Protein AF-A0A1F6URG5-F1 (afdb_monomer_lite)

Organism: NCBI:txid1801732

Sequence (74 aa):
MSIEKGPTPEQSNEDLKSQDGVVSFMRSSKSEKEWNANCDKVKAANQGYRDFWFQAVIMSGVAAEAQKNWSEQK

pLDDT: mean 82.8, std 18.43, range [43.72, 96.5]

Radius of gyration: 13.13 Å; chains: 1; bounding box: 28×37×31 Å

Foldseek 3Di:
DDPPDDDDPPLDLVLLVDLNSLLVQLLPAQDPVSNVVSVVSSCVSVVGHDPCCCVSCPVVCSNVNNVVNNVVVD

Structure (mmCIF, N/CA/C/O backbone):
data_AF-A0A1F6URG5-F1
#
_entry.id   AF-A0A1F6URG5-F1
#
loop_
_atom_site.group_PDB
_atom_site.id
_atom_site.type_symbol
_atom_site.label_atom_id
_atom_site.label_alt_id
_atom_site.label_comp_id
_atom_site.label_asym_id
_atom_site.label_entity_id
_atom_site.label_seq_id
_atom_site.pdbx_PDB_ins_code
_atom_site.Cartn_x
_atom_site.Cartn_y
_atom_site.Cartn_z
_atom_site.occupancy
_atom_site.B_iso_or_equiv
_atom_site.auth_seq_id
_atom_site.auth_comp_id
_atom_site.auth_asym_id
_atom_site.auth_atom_id
_atom_site.pdbx_PDB_model_num
ATOM 1 N N . MET A 1 1 ? 2.012 -29.040 21.707 1.00 43.72 1 MET A N 1
ATOM 2 C CA . MET A 1 1 ? 2.417 -29.219 20.295 1.00 43.72 1 MET A CA 1
ATOM 3 C C . MET A 1 1 ? 1.389 -28.440 19.485 1.00 43.72 1 MET A C 1
ATOM 5 O O . MET A 1 1 ? 0.228 -28.774 19.613 1.00 43.72 1 MET A O 1
ATOM 9 N N . SER A 1 2 ? 1.637 -27.325 18.810 1.00 49.47 2 SER A N 1
ATOM 10 C CA . SER A 1 2 ? 2.864 -26.652 18.403 1.00 49.47 2 SER A CA 1
ATOM 11 C C . SER A 1 2 ? 2.593 -25.146 18.434 1.00 49.47 2 SER A C 1
ATOM 13 O O . SER A 1 2 ? 1.559 -24.680 17.969 1.00 49.47 2 SER A O 1
ATOM 15 N N . ILE A 1 3 ? 3.510 -24.401 19.038 1.00 49.09 3 ILE A N 1
ATOM 16 C CA . ILE A 1 3 ? 3.571 -22.942 18.967 1.00 49.09 3 ILE A CA 1
ATOM 17 C C . ILE A 1 3 ? 4.241 -22.585 17.641 1.00 49.09 3 ILE A C 1
ATOM 19 O O . ILE A 1 3 ? 5.459 -22.433 17.587 1.00 49.09 3 ILE A O 1
ATOM 23 N N . GLU A 1 4 ? 3.471 -22.481 16.563 1.00 46.16 4 GLU 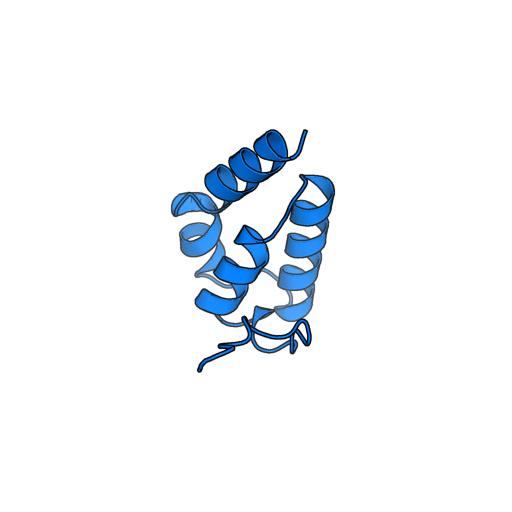A N 1
ATOM 24 C CA . GLU A 1 4 ? 3.973 -21.839 15.349 1.00 46.16 4 GLU A CA 1
ATOM 25 C C . GLU A 1 4 ? 3.864 -20.333 15.549 1.00 46.16 4 GLU A C 1
ATOM 27 O O . GLU A 1 4 ? 2.834 -19.696 15.334 1.00 46.16 4 GLU A O 1
ATOM 32 N N . LYS A 1 5 ? 4.949 -19.793 16.105 1.00 46.28 5 LYS A N 1
ATOM 33 C CA . LYS A 1 5 ? 5.200 -18.366 16.227 1.00 46.28 5 LYS A CA 1
ATOM 34 C C . LYS A 1 5 ? 4.971 -17.731 14.855 1.00 46.28 5 LYS A C 1
ATOM 36 O O . LYS A 1 5 ? 5.707 -18.019 13.915 1.00 46.28 5 LYS A O 1
ATOM 41 N N . GLY A 1 6 ? 3.958 -16.869 14.762 1.00 46.06 6 GLY A N 1
ATOM 42 C CA . GLY A 1 6 ? 3.849 -15.916 13.662 1.00 46.06 6 GLY A CA 1
ATOM 43 C C . GLY A 1 6 ? 5.150 -15.112 13.529 1.00 46.06 6 GLY A C 1
ATOM 44 O O . GLY A 1 6 ? 5.912 -15.021 14.500 1.00 46.06 6 GLY A O 1
ATOM 45 N N . PRO A 1 7 ? 5.438 -14.567 12.338 1.00 47.72 7 P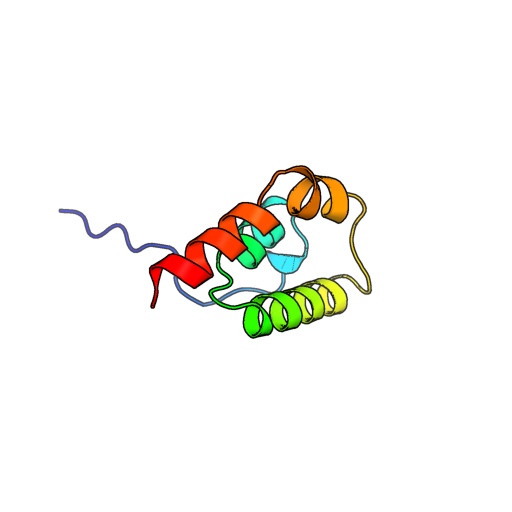RO A N 1
ATOM 46 C CA . PRO A 1 7 ? 6.725 -13.955 12.052 1.00 47.72 7 PRO A CA 1
ATOM 47 C C . PRO A 1 7 ? 7.020 -12.832 13.054 1.00 47.72 7 PRO A C 1
ATOM 49 O O . PRO A 1 7 ? 6.203 -11.946 13.305 1.00 47.72 7 PRO A O 1
ATOM 52 N N . THR A 1 8 ? 8.193 -12.938 13.670 1.00 45.75 8 THR A N 1
ATOM 53 C CA . THR A 1 8 ? 8.790 -12.005 14.628 1.00 45.75 8 THR A CA 1
ATOM 54 C C . THR A 1 8 ? 8.944 -10.593 14.035 1.00 45.75 8 THR A C 1
ATOM 56 O O . THR A 1 8 ? 9.206 -10.466 12.840 1.00 45.75 8 THR A O 1
ATOM 59 N N . PRO A 1 9 ? 8.840 -9.520 14.846 1.00 46.97 9 PRO A N 1
ATOM 60 C CA . PRO A 1 9 ? 8.859 -8.126 14.393 1.00 46.97 9 PRO A CA 1
ATOM 61 C C . PRO A 1 9 ? 10.285 -7.592 14.175 1.00 46.97 9 PRO A C 1
ATOM 63 O O . PRO A 1 9 ? 10.626 -6.504 14.632 1.00 46.97 9 PRO A O 1
ATOM 66 N N . GLU A 1 10 ? 11.129 -8.348 13.478 1.00 46.31 10 GLU A N 1
ATOM 67 C CA . GLU A 1 10 ? 12.437 -7.873 13.022 1.00 46.31 10 GLU A CA 1
ATOM 68 C C . GLU A 1 10 ? 12.368 -7.710 11.500 1.00 46.31 10 GLU A C 1
ATOM 70 O O . GLU A 1 10 ? 12.769 -8.575 10.730 1.00 46.31 10 GLU A O 1
ATOM 75 N N . GLN A 1 11 ? 11.710 -6.631 11.068 1.00 50.94 11 GLN A N 1
ATOM 76 C CA . GLN A 1 11 ? 11.463 -6.336 9.658 1.00 50.94 11 GLN A CA 1
ATOM 77 C C . GLN A 1 11 ? 12.746 -5.820 9.006 1.00 50.94 11 GLN A C 1
ATOM 79 O O . GLN A 1 11 ? 13.051 -4.626 9.022 1.00 50.94 11 GLN A O 1
ATOM 84 N N . SER A 1 12 ? 13.511 -6.753 8.451 1.00 49.09 12 SER A N 1
ATOM 85 C CA . SER A 1 12 ? 14.673 -6.507 7.607 1.00 49.09 12 SER A CA 1
ATOM 86 C C . SER A 1 12 ? 14.275 -5.651 6.403 1.00 49.09 12 SER A C 1
ATOM 88 O O . SER A 1 12 ? 13.274 -5.898 5.735 1.00 49.09 12 SER A O 1
ATOM 90 N N . ASN A 1 13 ? 15.104 -4.665 6.067 1.00 57.66 13 ASN A N 1
ATOM 91 C CA . ASN A 1 13 ? 14.898 -3.701 4.976 1.00 57.66 13 ASN A CA 1
ATOM 92 C C . ASN A 1 13 ? 14.739 -4.341 3.566 1.00 57.66 13 ASN A C 1
ATOM 94 O O . ASN A 1 13 ? 14.478 -3.642 2.587 1.00 57.66 13 ASN A O 1
ATOM 98 N N . GLU A 1 14 ? 14.941 -5.658 3.447 1.00 60.56 14 GLU A N 1
ATOM 99 C CA . GLU A 1 14 ? 14.785 -6.451 2.221 1.00 60.56 14 GLU A CA 1
ATOM 100 C C . GLU A 1 14 ? 13.313 -6.711 1.871 1.00 60.56 14 GLU A C 1
ATOM 102 O O . GLU A 1 14 ? 12.946 -6.640 0.696 1.00 60.56 14 GLU A O 1
ATOM 107 N N . ASP A 1 15 ? 12.444 -6.888 2.871 1.00 83.69 15 ASP A N 1
ATOM 108 C CA . ASP A 1 15 ? 11.014 -7.139 2.646 1.00 83.69 15 ASP A CA 1
ATOM 109 C C . ASP A 1 15 ? 10.308 -5.908 2.070 1.00 83.69 15 ASP A C 1
ATOM 111 O O . ASP A 1 15 ? 9.389 -6.020 1.263 1.00 83.69 15 ASP A O 1
ATOM 115 N N . LEU A 1 16 ? 10.807 -4.707 2.370 1.00 90.88 16 LEU A N 1
ATOM 116 C CA . LEU A 1 16 ? 10.292 -3.465 1.790 1.00 90.88 16 LEU A CA 1
ATOM 117 C C . LEU A 1 16 ? 10.645 -3.296 0.304 1.00 90.88 16 LEU A C 1
ATOM 119 O O . LEU A 1 16 ? 10.193 -2.335 -0.314 1.00 90.88 16 LEU A O 1
ATOM 123 N N . LYS A 1 17 ? 11.455 -4.184 -0.284 1.00 90.94 17 LYS A N 1
ATOM 124 C CA . LYS A 1 17 ? 11.858 -4.139 -1.702 1.00 90.94 17 LYS A CA 1
ATOM 125 C C . LYS A 1 17 ? 11.204 -5.231 -2.551 1.00 90.94 17 LYS A C 1
ATOM 127 O O . LYS A 1 17 ? 11.239 -5.135 -3.782 1.00 90.94 17 LYS A O 1
ATOM 132 N N . SER A 1 18 ? 10.629 -6.259 -1.930 1.00 94.44 18 SER A N 1
ATOM 133 C CA . SER A 1 18 ? 9.900 -7.329 -2.614 1.00 94.44 18 SER A CA 1
ATOM 134 C C . SER A 1 18 ? 8.413 -6.988 -2.722 1.00 94.44 18 SER A C 1
ATOM 136 O O . SER A 1 18 ? 7.881 -6.216 -1.927 1.00 94.44 18 SER A O 1
ATOM 138 N N . GLN A 1 19 ? 7.724 -7.548 -3.719 1.00 94.56 19 GLN A N 1
ATOM 139 C CA . GLN A 1 19 ? 6.286 -7.320 -3.874 1.00 94.56 19 GLN A CA 1
ATOM 140 C C . GLN A 1 19 ? 5.509 -7.834 -2.658 1.00 94.56 19 GLN A C 1
ATOM 142 O O . GLN A 1 19 ? 4.731 -7.088 -2.069 1.00 94.56 19 GLN A O 1
ATOM 147 N N . ASP A 1 20 ? 5.758 -9.081 -2.259 1.00 93.88 20 ASP A N 1
ATOM 148 C CA . ASP A 1 20 ? 5.026 -9.726 -1.167 1.00 93.88 20 ASP A CA 1
ATOM 149 C C . ASP A 1 20 ? 5.330 -9.084 0.187 1.00 93.88 20 ASP A C 1
ATOM 151 O O . ASP A 1 20 ? 4.422 -8.883 0.996 1.00 93.88 20 ASP A O 1
ATOM 155 N N . GLY A 1 21 ? 6.586 -8.692 0.418 1.00 94.50 21 GLY A N 1
ATOM 156 C CA . GLY A 1 21 ? 6.977 -8.002 1.641 1.00 94.50 21 GLY A CA 1
ATOM 157 C C . GLY A 1 21 ? 6.340 -6.616 1.737 1.00 94.50 21 GLY A C 1
ATOM 158 O O . GLY A 1 21 ? 5.758 -6.290 2.770 1.00 94.50 21 GLY A O 1
ATOM 159 N N . VAL A 1 22 ? 6.319 -5.842 0.645 1.00 94.94 22 VAL A N 1
ATOM 160 C CA . VAL A 1 22 ? 5.615 -4.551 0.591 1.00 94.94 22 VAL A CA 1
ATOM 161 C C . VAL A 1 22 ? 4.113 -4.722 0.814 1.00 94.94 22 VAL A C 1
ATOM 163 O O . VAL A 1 22 ? 3.533 -3.982 1.603 1.00 94.94 22 VAL A O 1
ATOM 166 N N . VAL A 1 23 ? 3.471 -5.694 0.164 1.00 95.00 23 VAL A N 1
ATOM 167 C CA . VAL A 1 23 ? 2.031 -5.955 0.334 1.00 95.00 23 VAL A CA 1
ATOM 168 C C . VAL A 1 23 ? 1.703 -6.314 1.779 1.00 95.00 23 VAL A C 1
ATOM 170 O O . VAL A 1 23 ? 0.802 -5.716 2.367 1.00 95.00 23 VAL A O 1
ATOM 173 N N . SER A 1 24 ? 2.452 -7.249 2.364 1.00 93.31 24 SER A N 1
ATOM 174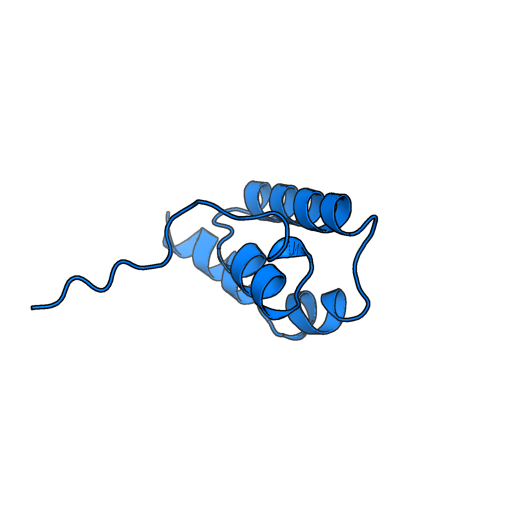 C CA . SER A 1 24 ? 2.280 -7.669 3.757 1.00 93.31 24 SER A CA 1
ATOM 175 C C . SER A 1 24 ? 2.482 -6.495 4.722 1.00 93.31 24 SER A C 1
ATOM 177 O O . SER A 1 24 ? 1.674 -6.275 5.627 1.00 93.31 24 SER A O 1
ATOM 179 N N . PHE A 1 25 ? 3.506 -5.677 4.468 1.00 94.12 25 PHE A N 1
ATOM 180 C CA . PHE A 1 25 ? 3.830 -4.498 5.264 1.00 94.12 25 PHE A CA 1
ATOM 181 C C . PHE A 1 25 ? 2.760 -3.402 5.193 1.00 94.12 25 PHE A C 1
ATOM 183 O O . PHE A 1 25 ? 2.395 -2.811 6.208 1.00 94.12 25 PHE A O 1
ATOM 190 N N . MET A 1 26 ? 2.227 -3.131 4.001 1.00 94.31 26 MET A N 1
ATOM 191 C CA . MET A 1 26 ? 1.160 -2.146 3.824 1.00 94.31 26 MET A CA 1
ATOM 192 C C . MET A 1 26 ? -0.161 -2.643 4.423 1.00 94.31 26 MET A C 1
ATOM 194 O O . MET A 1 26 ? -0.879 -1.882 5.070 1.00 94.31 26 MET A O 1
ATOM 198 N N . ARG A 1 27 ? -0.464 -3.939 4.285 1.00 93.19 27 ARG A N 1
ATOM 199 C CA . ARG A 1 27 ? -1.666 -4.563 4.857 1.00 93.19 27 ARG A CA 1
ATOM 20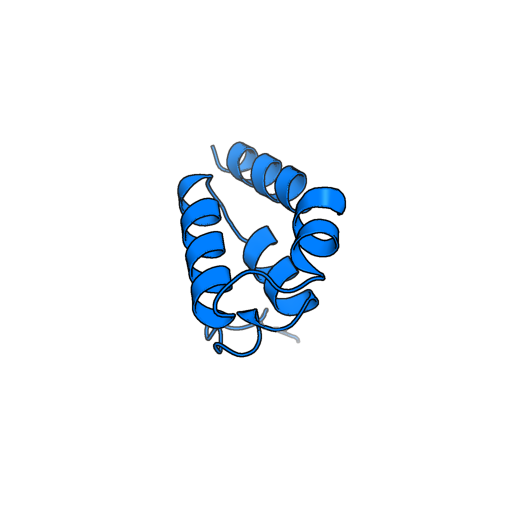0 C C . ARG A 1 27 ? -1.699 -4.502 6.389 1.00 93.19 27 ARG A C 1
ATOM 202 O O . ARG A 1 27 ? -2.785 -4.489 6.965 1.00 93.19 27 ARG A O 1
ATOM 209 N N . SER A 1 28 ? -0.543 -4.461 7.058 1.00 91.19 28 SER A N 1
ATOM 210 C CA . SER A 1 28 ? -0.481 -4.433 8.524 1.00 91.19 28 SER A CA 1
ATOM 211 C C . SER A 1 28 ? -0.797 -3.070 9.144 1.00 91.19 28 SER A C 1
ATOM 213 O O . SER A 1 28 ? -0.919 -2.992 10.367 1.00 91.19 28 SER A O 1
ATOM 215 N N . SER A 1 29 ? -0.909 -2.001 8.349 1.00 92.44 29 SER A N 1
ATOM 216 C CA . SER 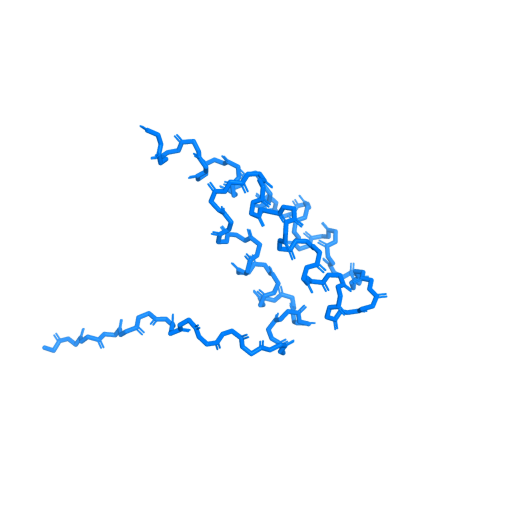A 1 29 ? -1.206 -0.661 8.860 1.00 92.44 29 SER A CA 1
ATOM 217 C C . SER A 1 29 ? -2.552 -0.619 9.583 1.00 92.44 29 SER A C 1
ATOM 219 O O . SER A 1 29 ? -3.568 -1.041 9.032 1.00 92.44 29 SER A O 1
ATOM 221 N N . LYS A 1 30 ? -2.579 -0.055 10.797 1.00 89.94 30 LYS A N 1
ATOM 222 C CA . LYS A 1 30 ? -3.770 0.003 11.669 1.00 89.94 30 LYS A CA 1
ATOM 223 C C . LYS A 1 30 ? -4.444 1.369 11.723 1.00 89.94 30 LYS A C 1
ATOM 225 O O . LYS A 1 30 ? -5.473 1.530 12.371 1.00 89.94 30 LYS A O 1
ATOM 230 N N . SER A 1 31 ? -3.860 2.364 11.071 1.00 93.44 31 SER A N 1
ATOM 231 C CA . SER A 1 31 ? -4.441 3.693 10.933 1.00 93.44 31 SER A CA 1
ATOM 232 C C . SER A 1 31 ? -3.947 4.358 9.658 1.00 93.44 31 SER A C 1
ATOM 234 O O . SER A 1 31 ? -2.900 3.989 9.124 1.00 93.44 31 SER A O 1
ATOM 236 N N . GLU A 1 32 ? -4.642 5.408 9.232 1.00 93.31 32 GLU A N 1
ATOM 237 C CA . GLU A 1 32 ? -4.205 6.257 8.121 1.00 93.31 32 GLU A CA 1
ATOM 238 C C . GLU A 1 32 ? -2.810 6.845 8.366 1.00 93.31 32 GLU A C 1
ATOM 240 O O . GLU A 1 32 ? -1.951 6.845 7.484 1.00 93.31 32 GLU A O 1
ATOM 245 N N . LYS A 1 33 ? -2.542 7.281 9.603 1.00 94.31 33 LYS A N 1
ATOM 246 C CA . LYS A 1 33 ? -1.228 7.798 9.998 1.00 94.31 33 LYS A CA 1
ATOM 247 C C . LYS A 1 33 ? -0.132 6.746 9.821 1.00 94.31 33 LYS A C 1
ATOM 249 O O . LYS A 1 33 ? 0.954 7.067 9.347 1.00 94.31 33 LYS A O 1
ATOM 254 N N . GLU A 1 34 ? -0.408 5.504 10.207 1.00 92.00 34 GLU A N 1
ATOM 255 C CA . GLU A 1 34 ? 0.537 4.399 10.052 1.00 92.00 34 GLU A CA 1
ATOM 256 C C . GLU A 1 34 ? 0.724 4.005 8.584 1.00 92.00 34 GLU A C 1
ATOM 258 O O . GLU A 1 34 ? 1.851 3.759 8.168 1.00 92.00 34 GLU A O 1
ATOM 263 N N . TRP A 1 35 ? -0.346 4.005 7.788 1.00 94.25 35 TRP A N 1
ATOM 264 C CA . TRP A 1 35 ? -0.279 3.765 6.346 1.00 94.25 35 TRP A CA 1
ATOM 265 C C . TRP A 1 35 ? 0.627 4.775 5.649 1.00 94.25 35 TRP A C 1
ATOM 267 O O . TRP A 1 35 ? 1.534 4.386 4.918 1.00 94.25 35 TRP A O 1
ATOM 277 N N . ASN A 1 36 ? 0.453 6.065 5.941 1.00 95.44 36 ASN A N 1
ATOM 278 C CA . ASN A 1 36 ? 1.297 7.120 5.382 1.00 95.44 36 ASN A CA 1
ATOM 279 C C . ASN A 1 36 ? 2.764 6.954 5.810 1.00 95.44 36 ASN A C 1
ATOM 281 O O . ASN A 1 36 ? 3.659 6.990 4.969 1.00 95.44 36 ASN A O 1
ATOM 285 N N . ALA A 1 37 ? 3.014 6.662 7.090 1.00 95.75 37 ALA A N 1
ATOM 286 C CA . ALA A 1 37 ? 4.367 6.393 7.572 1.00 95.75 37 ALA A CA 1
ATOM 287 C C . ALA A 1 37 ? 4.995 5.139 6.926 1.00 95.75 37 ALA A C 1
ATOM 289 O O . ALA A 1 37 ? 6.205 5.091 6.708 1.00 95.75 37 ALA A O 1
ATOM 290 N N . ASN A 1 38 ? 4.197 4.116 6.614 1.00 94.62 38 ASN A N 1
ATOM 291 C CA . ASN A 1 38 ? 4.666 2.909 5.938 1.00 94.62 38 ASN A CA 1
ATOM 292 C C . ASN A 1 38 ? 4.943 3.157 4.448 1.00 94.62 38 ASN A C 1
ATOM 294 O O . ASN A 1 38 ? 5.975 2.698 3.956 1.00 94.62 38 ASN A O 1
ATOM 298 N N . CYS A 1 39 ? 4.119 3.956 3.763 1.00 95.38 39 CYS A N 1
ATOM 299 C CA . CYS A 1 39 ? 4.412 4.461 2.418 1.00 95.38 39 CYS A CA 1
ATOM 300 C C . CYS A 1 39 ? 5.778 5.161 2.371 1.00 95.38 39 CYS A C 1
ATOM 302 O O . CYS A 1 39 ? 6.592 4.855 1.499 1.00 95.38 39 CYS A O 1
ATOM 304 N N . ASP A 1 40 ? 6.066 6.041 3.336 1.00 96.50 40 ASP A N 1
ATOM 305 C CA . ASP A 1 40 ? 7.347 6.752 3.409 1.00 96.50 40 ASP A CA 1
ATOM 306 C C . ASP A 1 40 ? 8.533 5.796 3.597 1.00 96.50 40 ASP A C 1
ATOM 308 O O . ASP A 1 40 ? 9.563 5.956 2.938 1.00 96.50 40 ASP A O 1
ATOM 312 N N . LYS A 1 41 ? 8.389 4.759 4.434 1.00 94.31 41 LYS A N 1
ATOM 313 C CA . LYS A 1 41 ? 9.42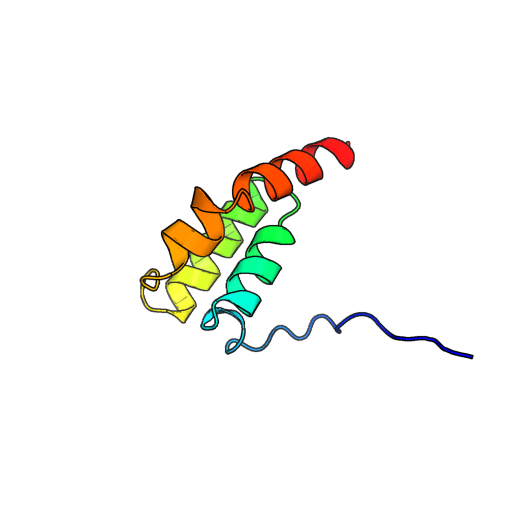3 3.723 4.619 1.00 94.31 41 LYS A CA 1
ATOM 314 C C . LYS A 1 41 ? 9.669 2.925 3.340 1.00 94.31 41 LYS A C 1
ATOM 316 O O . LYS A 1 41 ? 10.824 2.741 2.961 1.00 94.31 41 LYS A O 1
ATOM 321 N N . VAL A 1 42 ? 8.609 2.489 2.650 1.00 94.25 42 VAL A N 1
ATOM 322 C CA . VAL A 1 42 ? 8.734 1.777 1.365 1.00 94.25 42 VAL A CA 1
ATOM 323 C C . VAL A 1 42 ? 9.406 2.679 0.332 1.00 94.25 42 VAL A C 1
ATOM 325 O O . VAL A 1 42 ? 10.338 2.248 -0.351 1.00 94.25 42 VAL A O 1
ATOM 328 N N . LYS A 1 43 ? 8.999 3.949 0.259 1.00 94.50 43 LYS A N 1
ATOM 329 C CA . LYS A 1 43 ? 9.584 4.929 -0.656 1.00 94.50 43 LYS A CA 1
ATOM 330 C C . LYS A 1 43 ? 11.067 5.167 -0.371 1.00 94.50 43 LYS A C 1
ATOM 332 O O . LYS A 1 43 ? 11.873 5.173 -1.299 1.00 94.50 43 LYS A O 1
ATOM 337 N N . ALA A 1 44 ? 11.444 5.322 0.898 1.00 94.62 44 ALA A N 1
ATOM 338 C CA . ALA A 1 44 ? 12.832 5.500 1.315 1.00 94.62 44 ALA A CA 1
ATOM 339 C C . ALA A 1 44 ? 13.692 4.263 1.003 1.00 94.62 44 ALA A C 1
ATOM 341 O O . ALA A 1 44 ? 14.799 4.400 0.483 1.00 94.62 44 ALA A O 1
ATOM 342 N N . ALA A 1 45 ? 13.169 3.055 1.243 1.00 93.50 45 ALA A N 1
ATOM 343 C CA . ALA A 1 45 ? 13.876 1.802 0.975 1.00 93.50 45 ALA A CA 1
ATOM 344 C C . ALA A 1 45 ? 14.144 1.564 -0.523 1.00 93.50 45 ALA A C 1
ATOM 346 O O . ALA A 1 45 ? 15.113 0.887 -0.877 1.00 93.50 45 ALA A O 1
ATOM 347 N N . ASN A 1 46 ? 13.310 2.124 -1.404 1.00 91.56 46 ASN A N 1
ATOM 348 C CA . ASN A 1 46 ? 13.362 1.905 -2.851 1.00 91.56 46 ASN A CA 1
ATOM 349 C C . ASN A 1 46 ? 13.781 3.138 -3.663 1.00 91.56 46 ASN A C 1
ATOM 351 O O . ASN A 1 46 ? 13.813 3.054 -4.887 1.00 91.56 46 ASN A O 1
ATOM 355 N N . GLN A 1 47 ? 14.107 4.261 -3.009 1.00 92.00 47 GLN A N 1
ATOM 356 C CA . GLN A 1 47 ? 14.369 5.554 -3.665 1.00 92.00 47 GLN A CA 1
ATOM 357 C C . GLN A 1 47 ? 13.203 6.008 -4.570 1.00 92.00 47 GLN A C 1
ATOM 359 O O . GLN A 1 47 ? 13.400 6.631 -5.610 1.00 92.00 47 GLN A O 1
ATOM 364 N N . GLY A 1 48 ? 11.970 5.679 -4.177 1.00 92.88 48 GLY A N 1
ATOM 365 C CA . GLY A 1 48 ? 10.773 5.786 -5.009 1.00 92.88 48 GLY A CA 1
ATOM 366 C C . GLY A 1 48 ? 9.838 4.598 -4.795 1.00 92.88 48 GLY A C 1
ATOM 367 O O . GLY A 1 48 ? 10.002 3.837 -3.848 1.00 92.88 48 GLY A O 1
ATOM 368 N N . TYR A 1 49 ? 8.856 4.426 -5.674 1.00 93.94 49 TYR A N 1
ATOM 369 C CA . TYR A 1 49 ? 8.039 3.212 -5.713 1.00 93.94 49 TYR A CA 1
ATOM 370 C C . TYR A 1 49 ? 8.480 2.346 -6.887 1.00 93.94 49 TYR A C 1
ATOM 372 O O . TYR A 1 49 ? 8.750 2.865 -7.967 1.00 93.94 49 TYR A O 1
ATOM 380 N N . ARG A 1 50 ? 8.555 1.032 -6.672 1.00 93.31 50 ARG A N 1
ATOM 381 C CA . ARG A 1 50 ? 8.816 0.072 -7.751 1.00 93.31 50 ARG A CA 1
ATOM 382 C C . ARG A 1 50 ? 7.593 -0.061 -8.658 1.00 93.31 50 ARG A C 1
ATOM 384 O O . ARG A 1 50 ? 6.474 0.182 -8.213 1.00 93.31 50 ARG A O 1
ATOM 391 N N . ASP A 1 51 ? 7.797 -0.539 -9.882 1.00 96.00 51 ASP A N 1
ATOM 392 C CA . ASP A 1 51 ? 6.745 -0.649 -10.907 1.00 96.00 51 ASP A CA 1
ATOM 393 C C . ASP A 1 51 ? 5.533 -1.480 -10.456 1.00 96.00 51 ASP A C 1
ATOM 395 O O . ASP A 1 51 ? 4.393 -1.174 -10.805 1.00 96.00 51 ASP A O 1
ATOM 399 N N . PHE A 1 52 ? 5.751 -2.495 -9.611 1.00 94.50 52 PHE A N 1
ATOM 400 C CA . PHE A 1 52 ? 4.667 -3.322 -9.078 1.00 94.50 52 PHE A CA 1
ATOM 401 C C . PHE A 1 52 ? 3.780 -2.597 -8.056 1.00 94.50 52 PHE A C 1
ATOM 403 O O . PHE A 1 52 ? 2.683 -3.074 -7.784 1.00 94.50 52 PHE A O 1
ATOM 410 N N . TRP A 1 53 ? 4.223 -1.482 -7.459 1.00 94.31 53 TRP A N 1
ATOM 411 C CA . TRP A 1 53 ? 3.561 -0.848 -6.308 1.00 94.31 53 TRP A CA 1
ATOM 412 C C . TRP A 1 53 ? 2.089 -0.552 -6.574 1.00 94.31 53 TRP A C 1
ATOM 414 O O . TRP A 1 53 ? 1.217 -0.932 -5.793 1.00 94.31 53 TRP A O 1
ATOM 424 N N . PHE A 1 54 ? 1.806 0.111 -7.695 1.00 93.62 54 PHE A N 1
ATOM 425 C CA . PHE A 1 54 ? 0.449 0.537 -8.006 1.00 93.62 54 PHE A CA 1
ATOM 426 C C . PHE A 1 54 ? -0.488 -0.667 -8.150 1.00 93.62 54 PHE A C 1
ATOM 428 O O . PHE A 1 54 ? -1.567 -0.689 -7.562 1.00 93.62 54 PHE A O 1
ATOM 435 N N . GLN A 1 55 ? -0.050 -1.709 -8.857 1.00 96.19 55 GLN A N 1
ATOM 436 C CA . GLN A 1 55 ? -0.843 -2.919 -9.042 1.00 96.19 55 GLN A CA 1
ATOM 437 C C . GLN A 1 55 ? -0.975 -3.733 -7.746 1.00 96.19 55 GLN A C 1
ATOM 439 O O . GLN A 1 55 ? -2.071 -4.177 -7.414 1.00 96.19 55 GLN A O 1
ATOM 444 N N . ALA A 1 56 ? 0.118 -3.905 -7.004 1.00 94.75 56 ALA A N 1
ATOM 445 C CA . ALA A 1 56 ? 0.182 -4.781 -5.839 1.00 94.75 56 ALA A CA 1
ATOM 446 C C . ALA A 1 56 ? -0.435 -4.173 -4.573 1.00 94.75 56 ALA A C 1
ATOM 448 O O . ALA A 1 56 ? -0.918 -4.925 -3.732 1.00 94.75 56 ALA A O 1
ATOM 449 N N . VAL A 1 57 ? -0.445 -2.843 -4.426 1.00 94.25 57 VAL A N 1
ATOM 450 C CA . VAL A 1 57 ? -0.924 -2.157 -3.209 1.00 94.25 57 VAL A CA 1
ATOM 451 C C . VAL A 1 57 ? -2.212 -1.368 -3.453 1.00 94.25 57 VAL A C 1
ATOM 453 O O . VAL A 1 57 ? -3.120 -1.407 -2.623 1.00 94.25 57 VAL A O 1
ATOM 456 N N . ILE A 1 58 ? -2.314 -0.654 -4.580 1.00 92.19 58 ILE A N 1
ATOM 457 C CA . ILE A 1 58 ? -3.462 0.226 -4.851 1.00 92.19 58 ILE A CA 1
ATOM 458 C C . ILE A 1 58 ? -4.584 -0.537 -5.561 1.00 92.19 58 ILE A C 1
ATOM 460 O O . ILE A 1 58 ? -5.707 -0.567 -5.065 1.00 92.19 58 ILE A O 1
ATOM 464 N N . MET A 1 59 ? -4.296 -1.194 -6.691 1.00 93.62 59 MET A N 1
ATOM 465 C CA . MET A 1 59 ? -5.329 -1.895 -7.472 1.00 93.62 59 MET A CA 1
ATOM 466 C C . MET A 1 59 ? -5.768 -3.233 -6.868 1.00 93.62 59 MET A C 1
ATOM 468 O O . MET A 1 59 ? -6.890 -3.666 -7.107 1.00 93.62 59 MET A O 1
ATOM 472 N N . SER A 1 60 ? -4.906 -3.897 -6.095 1.00 92.75 60 SER A N 1
ATOM 473 C CA . SER A 1 60 ? -5.181 -5.211 -5.491 1.00 92.75 60 SER A CA 1
ATOM 474 C C . SER A 1 60 ? -6.228 -5.182 -4.372 1.00 92.75 60 SER A C 1
ATOM 476 O O . SER A 1 60 ? -6.660 -6.237 -3.916 1.00 92.75 60 SER A O 1
ATOM 478 N N . GLY A 1 61 ? -6.609 -3.992 -3.899 1.00 93.25 61 GLY A N 1
ATOM 479 C CA . GLY A 1 61 ? -7.512 -3.822 -2.764 1.00 93.25 61 GLY A CA 1
ATOM 480 C C . GLY A 1 61 ? -6.823 -3.812 -1.396 1.00 93.25 61 GLY A C 1
ATOM 481 O O . GLY A 1 61 ? -7.510 -3.594 -0.403 1.00 93.25 61 GLY A O 1
ATOM 482 N N . VAL A 1 62 ? -5.492 -3.949 -1.312 1.00 94.94 62 VAL A N 1
ATOM 483 C CA . VAL A 1 62 ? -4.747 -3.893 -0.033 1.00 94.94 62 VAL A CA 1
ATOM 484 C C . VAL A 1 62 ? -5.020 -2.595 0.732 1.00 94.94 62 VAL A C 1
ATOM 486 O O . VAL A 1 62 ? -5.204 -2.628 1.946 1.00 94.94 62 VAL A O 1
ATOM 489 N N . ALA A 1 63 ? -5.112 -1.457 0.036 1.00 91.12 63 ALA A N 1
ATOM 490 C CA . ALA A 1 63 ? -5.487 -0.184 0.656 1.00 91.12 63 ALA A CA 1
ATOM 491 C C . ALA A 1 63 ? -6.898 -0.214 1.274 1.00 91.12 63 ALA A C 1
ATOM 493 O O . ALA A 1 63 ? -7.096 0.258 2.393 1.00 91.12 63 ALA A O 1
ATOM 494 N N . ALA A 1 64 ? -7.869 -0.813 0.578 1.00 92.38 64 ALA A N 1
ATOM 495 C CA . ALA A 1 64 ? -9.237 -0.946 1.073 1.00 92.38 64 ALA A CA 1
ATOM 496 C C . ALA A 1 64 ? -9.321 -1.917 2.265 1.00 92.38 64 ALA A C 1
ATOM 498 O O . ALA A 1 64 ? -10.024 -1.644 3.237 1.00 92.38 64 ALA A O 1
ATOM 499 N N . GLU A 1 65 ? -8.578 -3.025 2.221 1.00 91.62 65 GLU A N 1
ATOM 500 C CA . GLU A 1 65 ? -8.466 -3.978 3.330 1.00 91.62 65 GLU A CA 1
ATOM 501 C C . GLU A 1 65 ? -7.837 -3.334 4.569 1.00 91.62 65 GLU A C 1
ATOM 503 O O . GLU A 1 65 ? -8.379 -3.456 5.668 1.00 91.62 65 GLU A O 1
ATOM 508 N N . ALA A 1 66 ? -6.728 -2.608 4.397 1.00 90.94 66 ALA A N 1
ATOM 509 C CA . ALA A 1 66 ? -6.085 -1.884 5.486 1.00 90.94 66 ALA A CA 1
ATOM 510 C C . ALA A 1 66 ? -7.063 -0.878 6.109 1.00 90.94 66 ALA A C 1
ATOM 512 O O . ALA A 1 66 ? -7.274 -0.901 7.319 1.00 90.94 66 ALA A O 1
ATOM 513 N N . GLN A 1 67 ? -7.745 -0.074 5.286 1.00 91.31 67 GLN A N 1
ATOM 514 C CA . GLN A 1 67 ? -8.736 0.894 5.757 1.00 91.31 67 GLN A CA 1
ATOM 515 C C . GLN A 1 67 ? -9.888 0.238 6.536 1.00 91.31 67 GLN A C 1
ATOM 517 O O . GLN A 1 67 ? -10.325 0.769 7.563 1.00 91.31 67 GLN A O 1
ATOM 522 N N . LYS A 1 68 ? -10.373 -0.926 6.088 1.00 90.06 68 LYS A N 1
ATOM 523 C CA . LYS A 1 68 ? -11.394 -1.692 6.814 1.00 90.06 68 LYS A CA 1
ATOM 524 C C . LYS A 1 68 ? -10.895 -2.089 8.210 1.00 90.06 68 LYS A C 1
ATOM 526 O O . LYS A 1 68 ? -11.590 -1.849 9.197 1.00 90.06 68 LYS A O 1
ATOM 531 N N . ASN A 1 69 ? -9.662 -2.586 8.306 1.00 84.06 69 ASN A N 1
ATOM 532 C CA . ASN A 1 69 ? -9.049 -3.021 9.566 1.00 84.06 69 ASN A CA 1
ATOM 533 C C . ASN A 1 69 ? -8.787 -1.874 10.561 1.00 84.06 69 ASN A C 1
ATOM 535 O O . ASN A 1 69 ? -8.663 -2.119 11.763 1.00 84.06 69 ASN A O 1
ATOM 539 N N . TRP A 1 70 ? -8.703 -0.623 10.096 1.00 85.31 70 TRP A N 1
ATOM 540 C CA . TRP A 1 70 ? -8.606 0.546 10.986 1.00 85.31 70 TRP A CA 1
ATOM 541 C C . TRP A 1 70 ? -9.898 0.770 11.770 1.00 85.31 70 TRP A C 1
ATOM 543 O O . TRP A 1 70 ? -9.870 1.263 12.896 1.00 85.31 70 TRP A O 1
ATOM 553 N N . SER A 1 71 ? -11.035 0.433 11.157 1.00 67.25 71 SER A N 1
ATOM 554 C CA . SER A 1 71 ? -12.366 0.719 11.694 1.00 67.25 71 SER A CA 1
ATOM 555 C C . SER A 1 71 ? -12.831 -0.339 12.695 1.00 67.25 71 SER A C 1
ATOM 557 O O . SER A 1 71 ? -13.560 -0.009 13.622 1.00 67.25 71 SER A O 1
ATOM 559 N N . GLU A 1 72 ? -12.379 -1.588 12.544 1.00 62.12 72 GLU A N 1
ATOM 560 C CA . GLU A 1 72 ? -12.726 -2.714 13.429 1.00 62.12 72 GLU A CA 1
ATOM 561 C C . GLU A 1 72 ? -11.967 -2.707 14.773 1.00 62.12 72 GLU A C 1
ATOM 563 O O . GLU A 1 72 ? -12.237 -3.534 15.638 1.00 62.12 72 GLU A O 1
ATOM 568 N N . GLN A 1 73 ? -11.022 -1.781 14.970 1.00 56.59 73 GLN A N 1
ATOM 569 C CA . GLN A 1 73 ? -10.269 -1.618 16.224 1.00 56.59 73 GLN A CA 1
ATOM 570 C C . GLN A 1 73 ? -10.773 -0.456 17.104 1.00 56.59 73 GLN A C 1
ATOM 572 O O . GLN A 1 73 ? -10.105 -0.102 18.078 1.00 56.59 73 GLN A O 1
ATOM 577 N N . LYS A 1 74 ? -11.918 0.151 16.763 1.00 47.06 74 LYS A N 1
ATOM 578 C CA . LYS A 1 74 ? -12.633 1.113 17.620 1.00 47.06 74 LYS A CA 1
ATOM 579 C C . LYS A 1 74 ? -13.709 0.421 18.444 1.00 47.06 74 LYS A C 1
ATOM 581 O O . LYS A 1 74 ? -13.896 0.872 19.594 1.00 47.06 74 LYS A O 1
#

Secondary structure (DSSP, 8-state):
-----PPPS---TTGGGSHHHHHHHHHT--SHHHHHHHHHHHHHHHTS--TTHIIIIIITSHHHHHHHHHHTT-